Protein AF-A0A3C2AI40-F1 (afdb_monomer)

Secondary structure (DSSP, 8-state):
-EEEEE---TT-TT--EEEEEEEEEEEEETTEEEEEEEEEEEEEETTTEEEEEEEEEEEEEE--SS---TT-S----EEEEEEEEEEEEEESS-TTSEEEEEEEEE-

Solvent-accessible surface area (backbone atoms only — not comparable to full-atom values): 5958 Å² total; per-residue (Å²): 126,40,80,45,77,43,79,86,40,94,87,53,97,78,40,67,21,57,22,54,24,49,67,53,73,46,76,82,45,96,41,34,34,40,36,37,38,42,34,42,30,45,32,58,53,78,89,55,27,42,34,40,36,41,41,40,33,41,33,39,36,39,40,84,65,85,76,77,63,89,83,58,95,76,78,79,64,50,69,44,31,44,38,37,39,39,41,36,40,27,32,62,87,45,70,84,56,56,53,74,47,80,47,75,48,77,80

Radius of gyration: 17.65 Å; Cα contacts (8 Å, |Δi|>4): 242; chains: 1; bounding box: 39×23×52 Å

pLDDT: mean 74.89, std 14.06, range [39.81, 90.94]

Mean predicted aligned error: 9.94 Å

Structure (mmCIF, N/CA/C/O backbone):
data_AF-A0A3C2AI40-F1
#
_entry.id   AF-A0A3C2AI40-F1
#
loop_
_atom_site.group_PDB
_atom_site.id
_atom_site.type_symbol
_atom_site.label_atom_id
_atom_site.label_alt_id
_atom_site.label_comp_id
_atom_site.label_asym_id
_atom_site.label_entity_id
_atom_site.label_seq_id
_atom_site.pdbx_PDB_ins_code
_atom_site.Cartn_x
_atom_site.Cartn_y
_atom_site.Cartn_z
_atom_site.occupancy
_atom_site.B_iso_or_equiv
_atom_site.auth_seq_id
_atom_site.auth_comp_id
_atom_site.auth_asym_id
_atom_site.auth_atom_id
_atom_site.pdbx_PDB_model_num
ATOM 1 N N . MET A 1 1 ? 2.891 10.902 5.433 1.00 41.50 1 MET A N 1
ATOM 2 C CA . MET A 1 1 ? 3.938 10.466 4.488 1.00 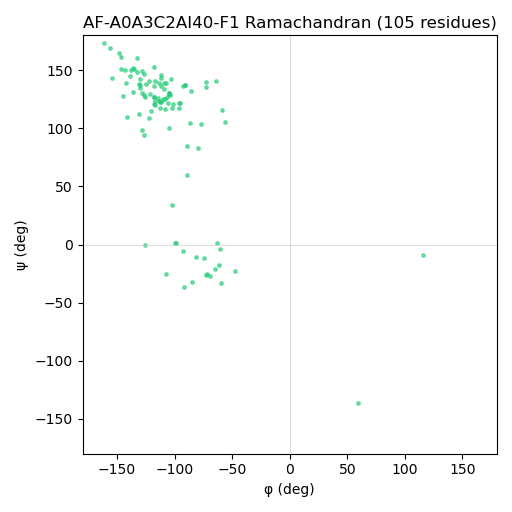41.50 1 MET A CA 1
ATOM 3 C C . MET A 1 1 ? 4.183 8.990 4.751 1.00 41.50 1 MET A C 1
ATOM 5 O O . MET A 1 1 ? 4.463 8.649 5.894 1.00 41.50 1 MET A O 1
ATOM 9 N N . ARG A 1 2 ? 3.955 8.129 3.758 1.00 55.16 2 ARG A N 1
ATOM 10 C CA . ARG A 1 2 ? 4.185 6.681 3.827 1.00 55.16 2 ARG A CA 1
ATOM 11 C C . ARG A 1 2 ? 5.454 6.373 3.032 1.00 55.16 2 ARG A C 1
ATOM 13 O O . ARG A 1 2 ? 5.596 6.848 1.908 1.00 55.16 2 ARG A O 1
ATOM 20 N N . THR A 1 3 ? 6.369 5.620 3.630 1.00 53.28 3 THR A N 1
ATOM 21 C CA . THR A 1 3 ? 7.520 5.050 2.924 1.00 53.28 3 THR A CA 1
ATOM 22 C C . THR A 1 3 ? 7.191 3.598 2.648 1.00 53.28 3 THR A C 1
ATOM 24 O O . THR A 1 3 ? 6.932 2.840 3.584 1.00 53.28 3 THR A O 1
ATOM 27 N N . THR A 1 4 ? 7.181 3.223 1.375 1.00 61.25 4 THR A N 1
ATOM 28 C CA . THR A 1 4 ? 6.795 1.877 0.954 1.00 61.25 4 THR A CA 1
ATOM 29 C C . THR A 1 4 ? 8.017 1.190 0.369 1.00 61.25 4 THR A C 1
ATOM 31 O O . THR A 1 4 ? 8.661 1.707 -0.542 1.00 61.25 4 THR A O 1
ATOM 34 N N . ILE A 1 5 ? 8.362 0.034 0.934 1.00 58.03 5 ILE A N 1
ATOM 35 C CA . ILE A 1 5 ? 9.450 -0.818 0.458 1.00 58.03 5 ILE A CA 1
ATOM 36 C C . ILE A 1 5 ? 8.800 -2.087 -0.077 1.00 58.03 5 ILE A C 1
ATOM 38 O O . ILE A 1 5 ? 8.152 -2.810 0.678 1.00 58.03 5 ILE A O 1
ATOM 42 N N . SER A 1 6 ? 8.959 -2.349 -1.372 1.00 54.06 6 SER A N 1
ATOM 43 C CA . SER A 1 6 ? 8.502 -3.592 -1.993 1.00 54.06 6 SER A CA 1
ATOM 44 C C . SER A 1 6 ? 9.694 -4.470 -2.351 1.00 54.06 6 SER A C 1
ATOM 46 O O . SER A 1 6 ? 10.603 -4.044 -3.069 1.00 54.06 6 SER A O 1
ATOM 48 N N . THR A 1 7 ? 9.672 -5.707 -1.855 1.00 59.12 7 THR A N 1
ATOM 49 C CA . THR A 1 7 ? 10.629 -6.772 -2.195 1.00 59.12 7 THR A CA 1
ATOM 50 C C . THR A 1 7 ? 10.076 -7.743 -3.243 1.00 59.12 7 THR A C 1
ATOM 52 O O . THR A 1 7 ? 10.764 -8.681 -3.639 1.00 59.12 7 THR A O 1
ATOM 55 N N . PHE A 1 8 ? 8.853 -7.521 -3.736 1.00 52.69 8 PHE A N 1
ATOM 56 C CA . PHE A 1 8 ? 8.187 -8.383 -4.715 1.00 52.69 8 PHE A CA 1
ATOM 57 C C . PHE A 1 8 ? 8.515 -7.963 -6.154 1.00 52.69 8 PHE A C 1
ATOM 59 O O . PHE A 1 8 ? 7.630 -7.625 -6.938 1.00 52.69 8 PHE A O 1
ATOM 66 N N . ASN A 1 9 ? 9.795 -7.983 -6.523 1.00 49.78 9 ASN A N 1
ATOM 67 C CA . ASN A 1 9 ? 10.196 -7.867 -7.925 1.00 49.78 9 ASN A CA 1
ATOM 68 C C . ASN A 1 9 ? 10.420 -9.281 -8.471 1.00 49.78 9 ASN A C 1
ATOM 70 O O . ASN A 1 9 ? 11.250 -10.027 -7.954 1.00 49.78 9 ASN A O 1
ATOM 74 N N . HIS A 1 10 ? 9.629 -9.685 -9.470 1.00 45.19 10 HIS A N 1
ATOM 75 C CA . HIS A 1 10 ? 9.717 -11.015 -10.075 1.00 45.19 10 HIS A CA 1
ATOM 76 C C . HIS A 1 10 ? 11.145 -11.259 -10.601 1.00 45.19 10 HIS A C 1
ATOM 78 O O . HIS A 1 10 ? 11.517 -10.725 -11.642 1.00 45.19 10 HIS A O 1
ATOM 84 N N . GLY A 1 11 ? 11.928 -12.083 -9.898 1.00 40.06 11 GLY A N 1
ATOM 85 C CA . GLY A 1 11 ? 13.082 -12.781 -10.472 1.00 40.06 11 GLY A CA 1
ATOM 86 C C . GLY A 1 11 ? 14.482 -12.443 -9.952 1.00 40.06 11 GLY A C 1
ATOM 87 O O . GLY A 1 11 ? 15.399 -13.188 -10.285 1.00 40.06 11 GLY A O 1
ATOM 88 N N . SER A 1 12 ? 14.707 -11.416 -9.123 1.00 39.81 12 SER A N 1
ATOM 89 C CA . SER A 1 12 ? 16.030 -11.244 -8.497 1.00 39.81 12 SER A CA 1
ATOM 90 C C . SER A 1 12 ? 16.005 -10.474 -7.176 1.00 39.81 12 SER A C 1
ATOM 92 O O . SER A 1 12 ? 15.278 -9.502 -6.989 1.00 39.81 12 SER A O 1
ATOM 94 N N . TRP A 1 13 ? 16.870 -10.904 -6.257 1.00 41.69 13 TRP A N 1
ATOM 95 C CA . TRP A 1 13 ? 17.118 -10.317 -4.933 1.00 41.69 13 TRP A CA 1
ATOM 96 C C . TRP A 1 13 ? 17.628 -8.856 -4.976 1.00 41.69 13 TRP A C 1
ATOM 98 O O . TRP A 1 13 ? 17.818 -8.242 -3.932 1.00 41.69 13 TRP A O 1
ATOM 108 N N . GLN A 1 14 ? 17.873 -8.294 -6.167 1.00 42.53 14 GLN A N 1
ATOM 109 C CA . GLN A 1 14 ? 18.450 -6.959 -6.373 1.00 42.53 14 GLN A CA 1
ATOM 110 C C . GLN A 1 14 ? 17.417 -5.856 -6.689 1.00 42.53 14 GLN A C 1
ATOM 112 O O . GLN A 1 14 ? 17.806 -4.713 -6.906 1.00 42.53 14 GLN A O 1
ATOM 117 N N . GLY A 1 15 ? 16.116 -6.165 -6.719 1.00 50.91 15 GLY A N 1
ATOM 118 C CA . GLY A 1 15 ? 15.060 -5.246 -7.170 1.00 50.91 15 GLY A CA 1
ATOM 119 C C . GLY A 1 15 ? 14.237 -4.568 -6.069 1.00 50.91 15 GLY A C 1
ATOM 120 O O . GLY A 1 15 ? 13.034 -4.383 -6.268 1.00 50.91 15 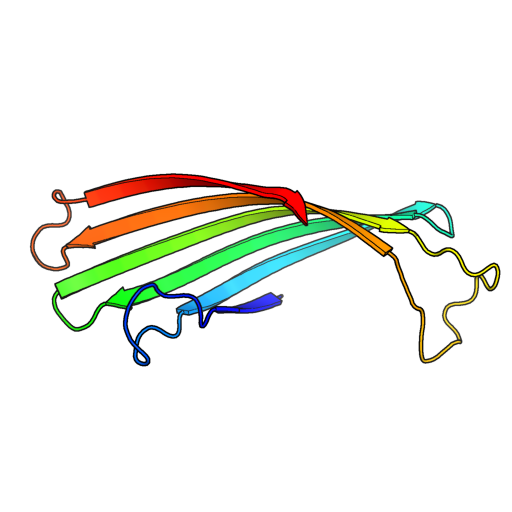GLY A O 1
ATOM 121 N N . THR A 1 16 ? 14.822 -4.238 -4.910 1.00 55.44 16 THR A N 1
ATOM 122 C CA . THR A 1 16 ? 14.107 -3.519 -3.838 1.00 55.44 16 THR A CA 1
ATOM 123 C C . THR A 1 16 ? 13.607 -2.178 -4.366 1.00 55.44 16 THR A C 1
ATOM 125 O O . THR A 1 16 ? 14.393 -1.312 -4.747 1.00 55.44 16 THR A O 1
ATOM 128 N N . SER A 1 17 ? 12.289 -2.014 -4.410 1.00 58.47 17 SER A N 1
ATOM 129 C CA . SER A 1 17 ? 11.652 -0.789 -4.893 1.00 58.47 17 SER A CA 1
ATOM 130 C C . SER A 1 17 ? 11.327 0.077 -3.689 1.00 58.47 17 SER A C 1
ATOM 132 O O . SER A 1 17 ? 10.620 -0.369 -2.783 1.00 58.47 17 SER A O 1
ATOM 134 N N . VAL A 1 18 ? 11.867 1.292 -3.663 1.00 65.88 18 VAL A N 1
ATOM 135 C CA . VAL A 1 18 ? 11.565 2.273 -2.619 1.00 65.88 18 VAL A CA 1
ATOM 136 C C 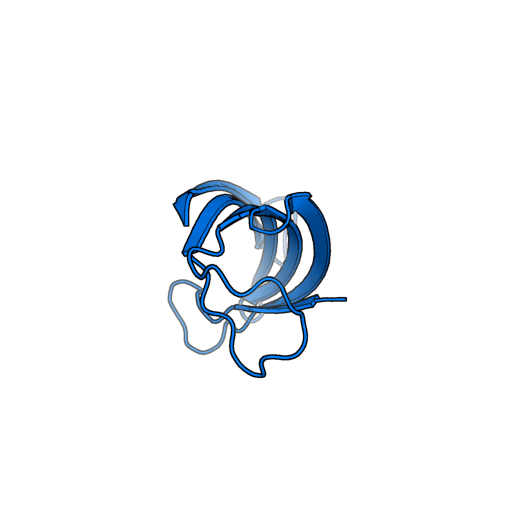. VAL A 1 18 ? 10.639 3.311 -3.223 1.00 65.88 18 VAL A C 1
ATOM 138 O O . VAL A 1 18 ? 10.882 3.830 -4.314 1.00 65.88 18 VAL A O 1
ATOM 141 N N . GLY A 1 19 ? 9.549 3.576 -2.521 1.00 70.81 19 GLY A N 1
ATOM 142 C CA . GLY A 1 19 ? 8.526 4.505 -2.948 1.00 70.81 19 GLY A CA 1
ATOM 143 C C . GLY A 1 19 ? 8.111 5.458 -1.848 1.00 70.81 19 GLY A C 1
ATOM 144 O O . GLY A 1 19 ? 8.301 5.207 -0.653 1.00 70.81 19 GLY A O 1
ATOM 145 N N . ALA A 1 20 ? 7.511 6.552 -2.287 1.00 79.88 20 ALA A N 1
ATOM 146 C CA . ALA A 1 20 ? 6.831 7.494 -1.424 1.00 79.88 20 ALA A CA 1
ATOM 147 C C . ALA A 1 20 ? 5.336 7.427 -1.719 1.00 79.88 20 ALA A C 1
ATOM 149 O O . ALA A 1 20 ? 4.916 7.276 -2.867 1.00 79.88 20 ALA A O 1
ATOM 150 N N . GLY A 1 21 ? 4.536 7.556 -0.670 1.00 81.75 21 GLY A N 1
ATOM 151 C CA . GLY A 1 21 ? 3.094 7.507 -0.786 1.00 81.75 21 GLY A CA 1
ATOM 152 C C . GLY A 1 21 ? 2.368 8.366 0.230 1.00 81.75 21 GLY A C 1
ATOM 153 O O . GLY A 1 21 ? 2.909 8.838 1.241 1.00 81.75 21 GLY A O 1
ATOM 154 N N . GLY A 1 22 ? 1.098 8.577 -0.070 1.00 83.88 22 GLY A N 1
ATOM 155 C CA . GLY A 1 22 ? 0.116 9.146 0.828 1.00 83.88 22 GLY A CA 1
ATOM 156 C C . GLY A 1 22 ? -0.784 8.045 1.364 1.00 83.88 22 GLY A C 1
ATOM 157 O O . GLY A 1 22 ? -1.170 7.134 0.640 1.00 83.88 22 GLY A O 1
ATOM 158 N N . GLN A 1 23 ? -1.157 8.163 2.632 1.00 87.94 23 GLN A N 1
ATOM 159 C CA . GLN A 1 23 ? -2.295 7.436 3.173 1.00 87.94 23 GLN A C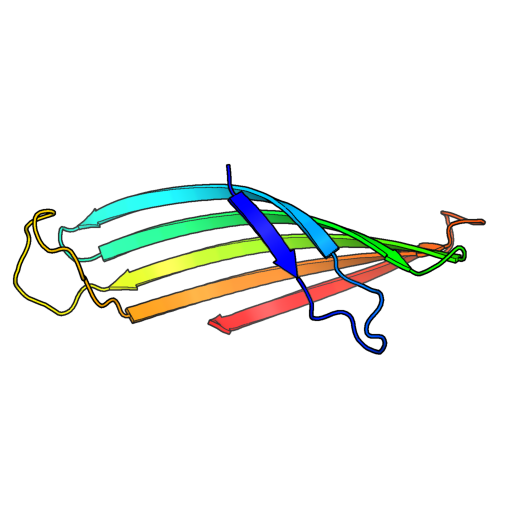A 1
ATOM 160 C C . GLN A 1 23 ? -3.168 8.428 3.926 1.00 87.94 23 GLN A C 1
ATOM 162 O O . GLN A 1 23 ? -2.650 9.292 4.644 1.00 87.94 23 GLN A O 1
ATOM 167 N N . PHE A 1 24 ? -4.476 8.307 3.761 1.00 89.06 24 PHE A N 1
ATOM 168 C CA . PHE A 1 24 ? -5.446 9.041 4.549 1.00 89.06 24 PHE A CA 1
ATOM 169 C C . PHE A 1 24 ? -6.482 8.074 5.098 1.00 89.06 24 PHE A C 1
ATOM 171 O O . PHE A 1 24 ? -6.877 7.109 4.446 1.00 89.06 24 PHE A O 1
ATOM 178 N N . ARG A 1 25 ? -6.902 8.329 6.334 1.00 89.56 25 ARG A N 1
ATOM 179 C CA . ARG A 1 25 ? -7.857 7.487 7.040 1.00 89.56 25 ARG A CA 1
ATOM 180 C C . ARG A 1 25 ? -9.004 8.346 7.535 1.00 89.56 25 ARG A C 1
ATOM 182 O O . ARG A 1 25 ? -8.784 9.367 8.181 1.00 89.56 25 ARG A O 1
ATOM 189 N N . LEU A 1 26 ? -10.215 7.913 7.226 1.00 87.50 26 LEU A N 1
ATOM 190 C CA . LEU A 1 26 ? -11.463 8.543 7.617 1.00 87.50 26 LEU A CA 1
ATOM 191 C C . LEU A 1 26 ? -12.192 7.622 8.587 1.00 87.50 26 LEU A C 1
ATOM 193 O O . LEU A 1 26 ? -12.481 6.469 8.271 1.00 87.50 26 LEU A O 1
ATOM 197 N N . GLN A 1 27 ? -12.496 8.136 9.773 1.00 88.06 27 GLN A N 1
ATOM 198 C CA . GLN A 1 27 ? -13.328 7.428 10.733 1.00 88.06 27 GLN A CA 1
ATOM 199 C C . GLN A 1 27 ? -14.795 7.736 10.449 1.00 88.06 27 GLN A C 1
ATOM 201 O O . GLN A 1 27 ? -15.275 8.821 10.758 1.00 88.06 27 GLN A O 1
ATOM 206 N N . VAL A 1 28 ? -15.499 6.778 9.846 1.00 86.38 28 VAL A N 1
ATOM 207 C CA . VAL A 1 28 ? -16.936 6.909 9.549 1.00 86.38 28 VAL A CA 1
ATOM 208 C C . VAL A 1 28 ? -17.772 6.509 10.766 1.00 86.38 28 VAL A C 1
ATOM 210 O O . VAL A 1 28 ? -18.844 7.058 11.001 1.00 86.38 28 VAL A O 1
ATOM 213 N N . HIS A 1 29 ? -17.279 5.562 11.568 1.00 84.75 29 HIS A N 1
ATOM 214 C CA . HIS A 1 29 ? -17.941 5.088 12.781 1.00 84.75 29 HIS A CA 1
ATOM 215 C C . HIS A 1 29 ? -16.901 4.708 13.845 1.00 84.75 29 HIS A C 1
ATOM 217 O O . HIS A 1 29 ? -15.771 4.353 13.516 1.00 84.75 29 HIS A O 1
ATOM 223 N N . ASP A 1 30 ? -17.302 4.622 15.119 1.00 81.88 30 ASP A N 1
ATOM 224 C CA . ASP A 1 30 ? -16.477 4.123 16.241 1.00 81.88 30 ASP A CA 1
ATOM 225 C C . ASP A 1 30 ? -15.747 2.791 15.958 1.00 81.88 30 ASP A C 1
ATOM 227 O O . ASP A 1 30 ? -14.765 2.463 16.619 1.00 81.88 30 ASP A O 1
ATOM 231 N N . ARG A 1 31 ? -16.255 1.994 15.008 1.00 83.19 31 ARG A N 1
ATOM 232 C CA . ARG A 1 31 ? -15.765 0.650 14.666 1.00 83.19 31 ARG A CA 1
ATOM 233 C C . ARG A 1 31 ? -15.417 0.475 13.195 1.00 83.19 31 ARG A C 1
ATOM 235 O O . ARG A 1 31 ? -15.038 -0.626 12.812 1.00 83.19 31 ARG A O 1
ATOM 242 N N . ILE A 1 32 ? -15.591 1.513 12.383 1.00 86.50 32 ILE A N 1
ATOM 243 C CA . ILE A 1 32 ? -15.367 1.448 10.941 1.00 86.50 32 ILE A CA 1
ATOM 244 C C . ILE A 1 32 ? -14.499 2.636 10.565 1.00 86.50 32 ILE A C 1
ATOM 246 O O . ILE A 1 32 ? -14.938 3.787 10.623 1.00 86.50 32 ILE A O 1
ATOM 250 N N . ASN A 1 33 ? -13.273 2.329 10.167 1.00 89.12 33 ASN A N 1
ATOM 251 C CA . ASN A 1 33 ? -12.396 3.282 9.511 1.00 89.12 33 ASN A CA 1
ATOM 252 C C . ASN A 1 33 ? -12.295 2.904 8.039 1.00 89.12 33 ASN A C 1
ATOM 254 O O . ASN A 1 33 ? -12.184 1.729 7.704 1.00 89.12 33 ASN A O 1
ATOM 258 N N . MET A 1 34 ? -12.311 3.901 7.172 1.00 89.81 34 MET A N 1
ATOM 259 C CA . MET A 1 34 ? -11.981 3.745 5.768 1.00 89.81 34 MET A CA 1
ATOM 260 C C . MET A 1 34 ? -10.593 4.326 5.550 1.00 89.81 34 MET A C 1
ATOM 262 O O . MET A 1 34 ? -10.302 5.439 5.984 1.00 89.81 34 MET A O 1
ATOM 266 N N . GLU A 1 35 ? -9.721 3.567 4.919 1.00 90.12 35 GLU A N 1
ATOM 267 C CA . GLU A 1 35 ? -8.373 3.978 4.583 1.00 90.12 35 GLU A CA 1
ATOM 268 C C . GLU A 1 35 ? -8.212 3.992 3.074 1.00 90.12 35 GLU A C 1
ATOM 270 O O . GLU A 1 35 ? -8.710 3.133 2.354 1.00 90.12 35 GLU A O 1
ATOM 275 N N . PHE A 1 36 ? -7.502 4.999 2.606 1.00 89.75 36 PHE A N 1
ATOM 276 C CA . PHE A 1 36 ? -7.152 5.168 1.217 1.00 89.75 36 PHE A CA 1
ATOM 277 C C . PHE A 1 36 ? -5.662 5.419 1.156 1.00 89.75 36 PHE A C 1
ATOM 279 O O . PHE A 1 36 ? -5.107 6.181 1.954 1.00 89.75 36 PHE A O 1
ATOM 286 N N . PHE A 1 37 ? -5.016 4.776 0.203 1.00 88.88 37 PHE A N 1
ATOM 287 C CA . PHE A 1 37 ? -3.582 4.861 0.043 1.00 88.88 37 PHE A CA 1
ATOM 288 C C . PHE A 1 37 ? -3.231 4.965 -1.432 1.00 88.88 37 PHE A C 1
ATOM 290 O O . PHE A 1 37 ? -3.906 4.417 -2.304 1.00 88.88 37 PHE A O 1
ATOM 297 N N . ALA A 1 38 ? -2.183 5.729 -1.689 1.00 88.06 38 ALA A N 1
ATOM 298 C CA . ALA A 1 38 ? -1.612 5.925 -3.002 1.00 88.06 38 ALA A CA 1
ATOM 299 C C . ALA A 1 38 ? -0.098 5.959 -2.832 1.00 88.06 38 ALA A C 1
ATOM 301 O O . ALA A 1 38 ? 0.452 6.903 -2.261 1.00 88.06 38 ALA A O 1
ATOM 302 N N . ASP A 1 39 ? 0.561 4.915 -3.305 1.00 84.75 39 ASP A N 1
ATOM 303 C CA . ASP A 1 39 ? 2.001 4.751 -3.265 1.00 84.75 39 ASP A CA 1
ATOM 304 C C . ASP A 1 39 ? 2.561 4.784 -4.676 1.00 84.75 39 ASP A C 1
ATOM 306 O O . ASP A 1 39 ? 2.002 4.202 -5.604 1.00 84.75 39 ASP A O 1
ATOM 310 N N . TYR A 1 40 ? 3.692 5.456 -4.829 1.00 80.81 40 TYR A N 1
ATOM 311 C CA . TYR A 1 40 ? 4.446 5.466 -6.066 1.00 80.81 40 TYR A CA 1
ATOM 312 C C . TYR A 1 40 ? 5.835 4.912 -5.790 1.00 80.81 40 TYR A C 1
ATOM 314 O O . TYR A 1 40 ? 6.609 5.486 -5.018 1.00 80.81 40 TYR A O 1
ATOM 322 N N . LEU A 1 41 ? 6.137 3.772 -6.397 1.00 79.94 41 LEU A N 1
ATOM 323 C CA . LEU A 1 41 ? 7.404 3.078 -6.275 1.00 79.94 41 LEU A CA 1
ATOM 324 C C . LEU A 1 41 ? 8.174 3.193 -7.583 1.00 79.94 41 LEU A C 1
ATOM 326 O O . LEU A 1 41 ? 7.629 3.060 -8.678 1.00 79.94 41 LEU A O 1
ATOM 330 N N . THR A 1 42 ? 9.476 3.413 -7.458 1.00 74.88 42 THR A N 1
ATOM 331 C CA . THR A 1 42 ? 10.388 3.421 -8.599 1.00 74.88 42 THR A CA 1
ATOM 332 C C . THR A 1 42 ? 11.490 2.418 -8.321 1.00 74.88 42 THR A C 1
ATOM 334 O O . THR A 1 42 ? 11.989 2.329 -7.195 1.00 74.88 42 THR A O 1
ATOM 337 N N . SER A 1 43 ? 11.869 1.658 -9.336 1.00 70.69 43 SER A N 1
ATOM 338 C CA . SER A 1 43 ? 12.925 0.666 -9.235 1.00 70.69 43 SER A CA 1
ATOM 339 C C . SER A 1 43 ? 13.749 0.643 -10.506 1.00 70.69 43 SER A C 1
ATOM 341 O O . SER A 1 43 ? 13.215 0.702 -11.613 1.00 70.69 43 SER A O 1
ATOM 343 N N . GLN A 1 44 ? 15.063 0.530 -10.350 1.00 66.81 44 GLN A N 1
ATOM 344 C CA . GLN A 1 44 ? 15.973 0.346 -11.472 1.00 66.81 44 GLN A CA 1
ATOM 345 C C . GLN A 1 44 ? 16.254 -1.147 -11.640 1.00 66.81 44 GLN A C 1
ATOM 347 O O . GLN A 1 44 ? 16.749 -1.808 -10.727 1.00 66.81 44 GLN A O 1
ATOM 352 N N . ILE A 1 45 ? 15.949 -1.684 -12.821 1.00 66.06 45 ILE A N 1
ATOM 353 C CA . ILE A 1 45 ? 16.269 -3.059 -13.203 1.00 66.06 45 ILE A CA 1
ATOM 354 C C . ILE A 1 45 ? 17.665 -3.042 -13.842 1.00 66.06 45 ILE A C 1
ATOM 356 O O . ILE A 1 45 ? 17.828 -2.932 -15.062 1.00 66.06 45 ILE A O 1
ATOM 360 N N . GLY A 1 46 ? 18.699 -3.105 -12.997 1.00 65.38 46 GLY A N 1
ATOM 361 C CA . GLY A 1 46 ? 20.098 -3.065 -13.434 1.00 65.38 46 GLY A CA 1
ATOM 362 C C . GLY A 1 46 ? 20.443 -1.777 -14.197 1.00 65.38 46 GLY A C 1
ATOM 363 O O . GLY A 1 46 ? 20.050 -0.690 -13.790 1.00 65.38 46 GLY A O 1
ATOM 364 N N . LYS A 1 47 ? 21.184 -1.892 -15.311 1.00 60.97 47 LYS A N 1
ATOM 365 C CA . LYS A 1 47 ? 21.495 -0.764 -16.219 1.00 60.97 47 LYS A CA 1
ATOM 366 C C . LYS A 1 47 ? 20.500 -0.614 -17.382 1.00 60.97 47 LYS A C 1
ATOM 368 O O . LYS A 1 47 ? 20.617 0.333 -18.154 1.00 60.97 47 LYS A O 1
ATOM 373 N N . THR A 1 48 ? 19.557 -1.544 -17.529 1.00 61.09 48 THR A N 1
ATOM 374 C CA . THR A 1 48 ? 18.835 -1.756 -18.796 1.00 61.09 48 THR A CA 1
ATOM 375 C C . THR A 1 48 ? 17.391 -1.270 -18.763 1.00 61.09 48 THR A C 1
ATOM 377 O O . THR A 1 48 ? 16.867 -0.917 -19.812 1.00 61.09 48 THR A O 1
ATOM 380 N N . GLY A 1 49 ? 16.742 -1.201 -17.599 1.00 67.06 49 GLY A N 1
ATOM 381 C CA . GLY A 1 49 ? 15.340 -0.789 -17.536 1.00 67.06 49 GLY A CA 1
ATOM 382 C C . GLY A 1 49 ? 14.969 -0.017 -16.281 1.00 67.06 49 GLY A C 1
ATOM 383 O O . GLY A 1 49 ? 15.538 -0.220 -15.208 1.00 67.06 49 GLY A O 1
ATOM 384 N N . ASN A 1 50 ? 13.970 0.846 -16.423 1.00 75.50 50 ASN A N 1
ATOM 385 C CA . ASN A 1 50 ? 13.315 1.546 -15.331 1.00 75.50 50 ASN A CA 1
ATOM 386 C C . ASN A 1 50 ? 11.906 0.978 -15.143 1.00 75.50 50 ASN A C 1
ATOM 388 O O . ASN A 1 50 ? 11.161 0.794 -16.109 1.00 75.50 50 ASN A O 1
ATOM 392 N N . ARG A 1 51 ? 11.540 0.706 -13.893 1.00 76.94 51 ARG A N 1
ATOM 393 C CA . ARG A 1 51 ? 10.225 0.218 -13.503 1.00 76.94 51 ARG A CA 1
ATOM 394 C C . ARG A 1 51 ? 9.559 1.233 -12.587 1.00 76.94 51 ARG A C 1
ATOM 396 O O . ARG A 1 51 ? 10.121 1.649 -11.577 1.00 76.94 51 ARG A O 1
ATOM 403 N N . GLN A 1 52 ? 8.347 1.610 -12.956 1.00 81.56 52 GLN A N 1
ATOM 404 C CA . GLN A 1 52 ? 7.486 2.506 -12.203 1.00 81.56 52 GLN A CA 1
ATOM 405 C C . GLN A 1 52 ? 6.241 1.723 -11.817 1.00 81.56 52 GLN A C 1
ATOM 407 O O . GLN A 1 52 ? 5.541 1.210 -12.688 1.00 81.56 52 GLN A O 1
ATOM 412 N N . ASP A 1 53 ? 5.982 1.616 -10.522 1.00 81.62 53 ASP A N 1
ATOM 413 C CA . ASP A 1 53 ? 4.783 0.983 -9.996 1.00 81.62 53 ASP A CA 1
ATOM 414 C C . ASP A 1 53 ? 3.970 2.033 -9.237 1.00 81.62 53 ASP A C 1
ATOM 416 O O . ASP A 1 53 ? 4.466 2.667 -8.307 1.00 81.62 53 ASP A O 1
ATOM 420 N N . ALA A 1 54 ? 2.716 2.227 -9.624 1.00 84.00 54 ALA A N 1
ATOM 421 C CA . ALA A 1 54 ? 1.754 3.009 -8.867 1.00 84.00 54 ALA A CA 1
ATOM 422 C C . ALA A 1 54 ? 0.752 2.053 -8.224 1.00 84.00 54 ALA A C 1
ATOM 424 O O . ALA A 1 54 ? 0.153 1.223 -8.902 1.00 84.00 54 ALA A O 1
ATOM 425 N N . HIS A 1 55 ? 0.574 2.178 -6.919 1.00 86.75 55 HIS A N 1
ATOM 426 C CA . HIS A 1 55 ? -0.284 1.317 -6.128 1.00 86.75 55 HIS A CA 1
ATOM 427 C C . HIS A 1 55 ? -1.325 2.194 -5.445 1.00 86.75 55 HIS A C 1
ATOM 429 O O . HIS A 1 55 ? -1.013 2.963 -4.538 1.00 86.75 55 HIS A O 1
ATOM 435 N N . ILE A 1 56 ? -2.568 2.106 -5.899 1.00 87.75 56 ILE A N 1
ATOM 436 C CA . ILE A 1 56 ? -3.672 2.915 -5.386 1.00 87.75 56 ILE A CA 1
ATOM 437 C C . ILE A 1 56 ? -4.735 1.967 -4.872 1.00 87.75 56 ILE A C 1
ATOM 439 O O . ILE A 1 56 ? -5.160 1.055 -5.574 1.00 87.75 56 ILE A O 1
ATOM 443 N N . GLY A 1 57 ? -5.199 2.179 -3.652 1.00 89.31 57 GLY A N 1
ATOM 444 C CA . GLY A 1 57 ? -6.196 1.301 -3.078 1.00 89.31 57 GLY A CA 1
ATOM 445 C C . GLY A 1 57 ? -7.005 1.953 -1.986 1.00 89.31 57 GLY A C 1
ATOM 446 O O . GLY A 1 57 ? -6.717 3.046 -1.493 1.00 89.31 57 GLY A O 1
ATOM 447 N N . TRP A 1 58 ? -8.050 1.233 -1.621 1.00 90.62 58 TRP A N 1
ATOM 448 C CA . TRP A 1 58 ? -8.896 1.566 -0.498 1.00 90.62 58 TRP A CA 1
ATOM 449 C C . TRP A 1 58 ? -9.121 0.315 0.336 1.00 90.62 58 TRP A C 1
ATOM 451 O O . TRP A 1 58 ? -9.129 -0.809 -0.172 1.00 90.62 58 TRP A O 1
ATOM 461 N N . SER A 1 59 ? -9.275 0.506 1.634 1.00 90.94 59 SER A N 1
ATOM 462 C CA . SER A 1 59 ? -9.549 -0.559 2.577 1.00 90.94 59 SER A CA 1
ATOM 463 C C . SER A 1 59 ? -10.511 -0.084 3.655 1.00 90.94 59 SER A C 1
ATOM 465 O O . SER A 1 59 ? -10.601 1.094 4.000 1.00 90.94 59 SER A O 1
ATOM 467 N N . VAL A 1 60 ? -11.285 -1.022 4.169 1.00 90.19 60 VAL A N 1
ATOM 468 C CA . VAL A 1 60 ? -12.211 -0.839 5.273 1.00 90.19 60 VAL A CA 1
ATOM 469 C C . VAL A 1 60 ? -11.669 -1.633 6.441 1.00 90.19 60 VAL A C 1
ATOM 471 O O . VAL A 1 60 ? -11.454 -2.840 6.355 1.00 90.19 60 VAL A O 1
ATOM 474 N N . MET A 1 61 ? -11.448 -0.934 7.543 1.00 90.06 61 MET A N 1
ATOM 475 C CA . MET A 1 61 ? -10.983 -1.485 8.802 1.00 90.06 61 MET A CA 1
ATOM 476 C C . MET A 1 61 ? -12.161 -1.611 9.760 1.00 90.06 61 MET A C 1
ATOM 478 O O . MET A 1 61 ? -12.756 -0.607 10.164 1.00 90.06 61 MET A O 1
ATOM 482 N N . TYR A 1 62 ? -12.470 -2.842 10.154 1.00 88.94 62 TYR A N 1
ATOM 483 C CA . TYR A 1 62 ? -13.494 -3.158 11.138 1.00 88.94 62 TYR A CA 1
ATOM 484 C C . TYR A 1 62 ? -12.872 -3.525 12.486 1.00 88.94 62 TYR A C 1
ATOM 486 O O . TYR A 1 62 ? -12.017 -4.408 12.575 1.00 88.94 62 TYR A O 1
ATOM 494 N N . TYR A 1 63 ? -13.344 -2.880 13.552 1.00 87.44 63 TYR A N 1
ATOM 495 C CA . TYR A 1 63 ? -12.909 -3.134 14.925 1.00 87.44 63 TYR A CA 1
ATOM 496 C C . TYR A 1 63 ? -13.993 -3.933 15.667 1.00 87.44 63 TYR A C 1
ATOM 498 O O . TYR A 1 63 ? -14.986 -3.349 16.112 1.00 87.44 63 TYR A O 1
ATOM 506 N N . PRO A 1 64 ? -13.834 -5.264 15.817 1.00 80.88 64 PRO A N 1
ATOM 507 C CA . PRO A 1 64 ? -14.859 -6.120 16.421 1.00 80.88 64 PRO A CA 1
ATOM 508 C C . PRO A 1 64 ? -14.990 -5.931 17.938 1.00 80.88 64 PRO A C 1
ATOM 510 O O . PRO A 1 64 ? -16.044 -6.199 18.517 1.00 80.88 64 PRO A O 1
ATOM 513 N N . LEU A 1 65 ? -13.927 -5.474 18.606 1.00 81.25 65 LEU A N 1
ATOM 514 C CA . LEU A 1 65 ? -13.911 -5.316 20.056 1.00 81.25 65 LEU A CA 1
ATOM 515 C C . LEU A 1 65 ? -14.770 -4.121 20.492 1.00 81.25 65 LEU A C 1
ATOM 517 O O . LEU A 1 65 ? -14.714 -3.035 19.919 1.00 81.25 65 LEU A O 1
ATOM 521 N N . LYS A 1 66 ? -15.566 -4.330 21.548 1.00 64.75 66 LYS A N 1
ATOM 522 C CA . LYS A 1 66 ? -16.503 -3.336 22.099 1.00 64.75 66 LYS A CA 1
ATOM 523 C C . LYS A 1 66 ? -15.813 -2.100 22.689 1.00 64.75 66 LYS A C 1
ATOM 525 O O . LYS A 1 66 ? -16.469 -1.066 22.799 1.00 64.75 66 LYS A O 1
ATOM 530 N N . ASP A 1 67 ? -14.535 -2.203 23.049 1.00 63.09 67 ASP A N 1
ATOM 531 C CA . ASP A 1 67 ? -13.806 -1.153 23.758 1.00 63.09 67 ASP A CA 1
ATOM 532 C C . ASP A 1 67 ? -13.406 -0.012 22.819 1.00 63.09 67 ASP A C 1
ATOM 534 O O . ASP A 1 67 ? -12.470 -0.102 22.023 1.00 63.09 67 ASP A O 1
ATOM 538 N N . LYS A 1 68 ? -14.160 1.082 22.940 1.00 55.66 68 LYS A N 1
ATOM 539 C CA . LYS A 1 68 ? -14.165 2.244 22.043 1.00 55.66 68 LYS A CA 1
ATOM 540 C C . LYS A 1 68 ? -12.950 3.167 22.178 1.00 55.66 68 LYS A C 1
ATOM 542 O O . LYS A 1 68 ? -12.747 4.055 21.357 1.00 55.66 68 LYS A O 1
ATOM 547 N N . THR A 1 69 ? -12.135 3.001 23.211 1.00 53.69 69 THR A N 1
ATOM 548 C CA . THR A 1 69 ? -11.206 4.052 23.639 1.00 53.69 69 THR A CA 1
ATOM 549 C C . THR A 1 69 ? -9.840 3.920 22.965 1.00 53.69 69 THR A C 1
ATOM 551 O O . THR A 1 69 ? -9.296 2.825 22.841 1.00 53.69 69 THR A O 1
ATOM 554 N N . PHE A 1 70 ? -9.247 5.031 22.514 1.00 55.53 70 PHE A N 1
ATOM 555 C CA . PHE A 1 70 ? -7.865 5.112 21.993 1.00 55.53 70 PHE A CA 1
ATOM 556 C C . PHE A 1 70 ? -6.773 4.772 23.029 1.00 55.53 70 PHE A C 1
ATOM 558 O O . PHE A 1 70 ? -5.595 4.795 22.704 1.00 55.53 70 PHE A O 1
ATOM 565 N N . THR A 1 71 ? -7.147 4.415 24.258 1.00 59.44 71 THR A N 1
ATOM 566 C CA . THR A 1 71 ? -6.237 4.161 25.382 1.00 59.44 71 THR A CA 1
ATOM 567 C C . THR A 1 71 ? -5.600 2.774 25.401 1.00 59.44 71 THR A C 1
ATOM 569 O O . THR A 1 71 ? -4.691 2.548 26.195 1.00 59.44 71 THR A O 1
ATOM 572 N N . LYS A 1 72 ? -6.040 1.827 24.562 1.00 66.69 72 LYS A N 1
ATOM 573 C CA . LYS A 1 72 ? -5.387 0.512 24.483 1.00 66.69 72 LYS A CA 1
ATOM 574 C C . LYS A 1 72 ? -4.206 0.539 23.521 1.00 66.69 72 LYS A C 1
ATOM 576 O O . LYS A 1 72 ? -4.348 0.949 22.374 1.00 66.69 72 LYS A O 1
ATOM 581 N N . PHE A 1 73 ? -3.082 0.005 23.993 1.00 72.12 73 PHE A N 1
ATOM 582 C CA . PHE A 1 73 ? -1.844 -0.165 23.232 1.00 72.12 73 PHE A CA 1
ATOM 583 C C . PHE A 1 73 ? -2.017 -1.047 21.984 1.00 72.12 73 PHE A C 1
ATOM 585 O O . PHE A 1 73 ? -1.381 -0.804 20.964 1.00 72.12 73 PHE A O 1
ATOM 592 N N . LEU A 1 74 ? -2.911 -2.043 22.040 1.00 75.69 74 LEU A N 1
ATOM 593 C CA . LEU A 1 74 ? -3.183 -2.961 20.934 1.00 75.69 74 LEU A CA 1
ATOM 594 C C . LEU A 1 74 ? -4.676 -2.978 20.591 1.00 75.69 74 LEU A C 1
ATOM 596 O O . LEU A 1 74 ? -5.521 -3.223 21.456 1.00 75.69 74 LEU A O 1
ATOM 600 N N . LYS A 1 75 ? -4.990 -2.757 19.311 1.00 78.50 75 LYS A N 1
ATOM 601 C CA . LYS A 1 75 ? -6.343 -2.858 18.753 1.00 78.50 75 LYS A CA 1
ATOM 602 C C . LYS A 1 75 ? -6.325 -3.762 17.522 1.00 78.50 75 LYS A C 1
ATOM 604 O O . LYS A 1 75 ? -5.960 -3.281 16.449 1.00 78.50 75 LYS A O 1
ATOM 609 N N . PRO A 1 76 ? -6.697 -5.047 17.648 1.00 83.88 76 PRO A N 1
ATOM 610 C CA . PRO A 1 76 ? -6.874 -5.886 16.475 1.00 83.88 76 PRO A CA 1
ATOM 611 C C . PRO A 1 76 ? -8.020 -5.338 15.620 1.00 83.88 76 PRO A C 1
ATOM 613 O O . PRO A 1 76 ? -9.044 -4.883 16.140 1.00 83.88 76 PRO A O 1
ATOM 616 N N . TYR A 1 77 ? -7.833 -5.389 14.309 1.00 85.75 77 TYR A N 1
ATOM 617 C CA . TYR A 1 77 ? -8.824 -5.001 13.319 1.00 85.75 77 TYR A CA 1
ATOM 618 C C . TYR A 1 77 ? -8.816 -6.014 12.181 1.00 85.75 77 TYR A C 1
ATOM 620 O O . TYR A 1 77 ? -7.792 -6.630 11.891 1.00 85.75 77 TYR A O 1
ATOM 628 N N . LEU A 1 78 ? -9.974 -6.183 11.558 1.00 88.56 78 LEU A N 1
ATOM 629 C CA . LEU A 1 78 ? -10.087 -6.853 10.273 1.00 88.56 78 LEU A CA 1
ATOM 630 C C . LEU A 1 78 ? -9.972 -5.788 9.196 1.00 88.56 78 LEU A C 1
ATOM 632 O O . LEU A 1 78 ? -10.549 -4.711 9.344 1.00 88.56 78 LEU A O 1
ATOM 636 N N . VAL A 1 79 ? -9.229 -6.075 8.138 1.00 89.81 79 VAL A N 1
ATOM 637 C CA . VAL A 1 79 ? -9.130 -5.202 6.974 1.00 89.81 79 VAL A CA 1
ATOM 638 C C . VAL A 1 79 ? -9.657 -5.956 5.769 1.00 89.81 79 VAL A C 1
ATOM 640 O O . VAL A 1 79 ? -9.397 -7.146 5.631 1.00 89.81 79 VAL A O 1
ATOM 643 N N . MET A 1 80 ? -10.456 -5.271 4.963 1.00 90.19 80 MET A N 1
ATOM 644 C CA . MET A 1 80 ? -10.882 -5.742 3.653 1.00 90.19 80 MET A CA 1
ATOM 645 C C . MET A 1 80 ? -10.779 -4.578 2.690 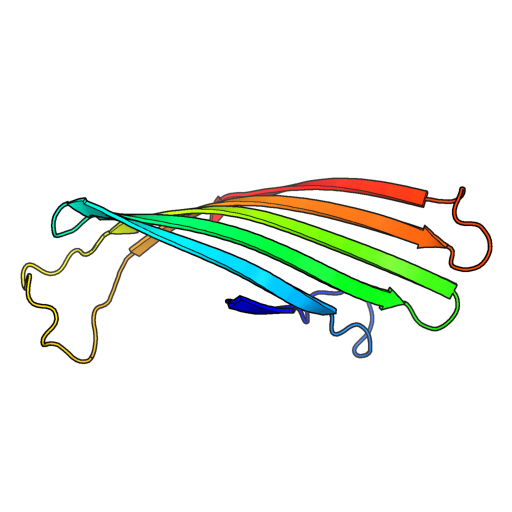1.00 90.19 80 MET A C 1
ATOM 647 O O . MET A 1 80 ? -11.250 -3.484 2.992 1.00 90.19 80 MET A O 1
ATOM 651 N N . GLY A 1 81 ? -10.166 -4.775 1.542 1.00 88.19 81 GLY A N 1
ATOM 652 C CA . GLY A 1 81 ? -9.912 -3.703 0.610 1.00 88.19 81 GLY A CA 1
ATOM 653 C C . GLY A 1 81 ? -9.623 -4.199 -0.783 1.00 88.19 81 GLY A C 1
ATOM 654 O O . GLY A 1 81 ? -9.489 -5.390 -1.052 1.00 88.19 81 GLY A O 1
ATOM 655 N N . HIS A 1 82 ? -9.522 -3.234 -1.676 1.00 89.25 82 HIS A N 1
ATOM 656 C CA . HIS A 1 82 ? -9.165 -3.471 -3.052 1.00 89.25 82 HIS A CA 1
ATOM 657 C C . HIS A 1 82 ? -8.016 -2.542 -3.419 1.00 89.25 82 HIS A C 1
ATOM 659 O O . HIS A 1 82 ? -8.076 -1.330 -3.187 1.00 89.25 82 HIS A O 1
ATOM 665 N N . CYS A 1 83 ? -6.981 -3.113 -4.014 1.00 87.56 83 CYS A N 1
ATOM 666 C CA . CYS A 1 83 ? -5.867 -2.385 -4.583 1.00 87.56 83 CYS A CA 1
ATOM 667 C C . CYS A 1 83 ? -5.850 -2.506 -6.105 1.00 87.56 83 CYS A C 1
ATOM 669 O O . CYS A 1 83 ? -6.250 -3.509 -6.698 1.00 87.56 83 CYS A O 1
ATOM 671 N N . PHE A 1 84 ? -5.404 -1.427 -6.727 1.00 85.88 84 PHE A N 1
ATOM 672 C CA . PHE A 1 84 ? -5.123 -1.314 -8.140 1.00 85.88 84 PHE A CA 1
ATOM 673 C C . PHE A 1 84 ? -3.635 -1.024 -8.290 1.00 85.88 84 PHE A C 1
ATOM 675 O O . PHE A 1 84 ? -3.126 -0.016 -7.795 1.00 85.88 84 PHE A O 1
ATOM 682 N N . ASP A 1 85 ? -2.960 -1.926 -8.982 1.00 84.44 85 ASP A N 1
ATOM 683 C CA . ASP A 1 85 ? -1.546 -1.860 -9.292 1.00 84.44 85 ASP A CA 1
ATOM 684 C C . ASP A 1 85 ? -1.381 -1.489 -10.762 1.00 84.44 85 ASP A C 1
ATOM 686 O O . ASP A 1 85 ? -1.847 -2.195 -11.659 1.00 84.44 85 ASP A O 1
ATOM 690 N N . TYR A 1 86 ? -0.685 -0.392 -11.018 1.00 83.12 86 TYR A N 1
ATOM 691 C CA . TYR A 1 86 ? -0.209 -0.024 -12.337 1.00 83.12 86 TYR A CA 1
ATOM 692 C C . TYR A 1 86 ? 1.299 -0.210 -12.384 1.00 83.12 86 TYR A C 1
ATOM 694 O O . TYR A 1 86 ? 2.032 0.482 -11.686 1.00 83.12 86 TYR A O 1
ATOM 702 N N . THR A 1 87 ? 1.770 -1.115 -13.232 1.00 83.25 87 THR A N 1
ATOM 703 C CA . THR A 1 87 ? 3.196 -1.323 -13.480 1.00 83.25 87 THR A CA 1
ATOM 704 C C . THR A 1 87 ? 3.526 -0.841 -14.880 1.00 83.25 87 THR A C 1
ATOM 706 O O . THR A 1 87 ? 2.963 -1.348 -15.847 1.00 83.25 87 THR A O 1
ATOM 709 N N . LYS A 1 88 ? 4.502 0.056 -15.009 1.00 82.12 88 LYS A N 1
ATOM 710 C CA . LYS A 1 88 ? 5.133 0.4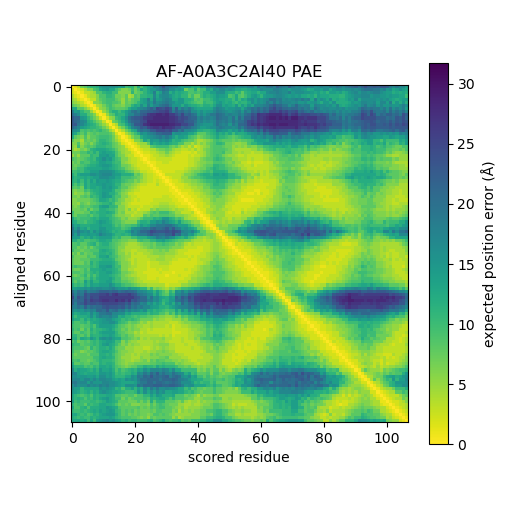14 -16.279 1.00 82.12 88 LYS A CA 1
ATOM 711 C C . LYS A 1 88 ? 6.610 0.054 -16.238 1.00 82.12 88 LYS A C 1
ATOM 713 O O . LYS A 1 88 ? 7.339 0.484 -15.348 1.00 82.12 88 LYS A O 1
ATOM 718 N N . VAL A 1 89 ? 7.059 -0.706 -17.227 1.00 80.88 89 VAL A N 1
ATOM 719 C CA . VAL A 1 89 ? 8.473 -1.016 -17.439 1.00 80.88 89 VAL A CA 1
ATOM 720 C C . VAL A 1 89 ? 8.897 -0.385 -18.755 1.00 80.88 89 VAL A C 1
ATOM 722 O O . VAL A 1 89 ? 8.253 -0.600 -19.780 1.00 80.88 89 VAL A O 1
ATOM 725 N N . ALA A 1 90 ? 9.960 0.409 -18.721 1.00 78.81 90 ALA A N 1
ATOM 726 C CA . ALA A 1 90 ? 10.554 1.026 -19.898 1.00 78.81 90 ALA A CA 1
ATOM 727 C C . ALA A 1 90 ? 12.044 0.697 -19.963 1.00 78.81 90 ALA A C 1
ATOM 729 O O . ALA A 1 90 ? 12.711 0.578 -18.933 1.00 78.81 90 ALA A O 1
ATOM 730 N N . GLU A 1 91 ? 12.569 0.556 -21.173 1.00 73.44 91 GLU A N 1
ATOM 731 C CA . GLU A 1 91 ? 14.003 0.393 -21.387 1.00 73.44 91 GLU A CA 1
ATOM 732 C C . GLU A 1 91 ? 14.741 1.720 -21.140 1.00 73.44 91 GLU A C 1
ATOM 734 O O . GLU A 1 91 ? 14.271 2.793 -21.514 1.00 73.44 91 GLU A O 1
ATOM 739 N N . SER A 1 92 ? 15.915 1.662 -20.507 1.00 67.81 92 SER A N 1
ATOM 740 C CA . SER A 1 92 ? 16.708 2.854 -20.174 1.00 67.81 92 SER A CA 1
ATOM 741 C C . SER A 1 92 ? 17.310 3.538 -21.407 1.00 67.81 92 SER A C 1
ATOM 743 O O . SER A 1 92 ? 17.573 4.736 -21.365 1.00 67.81 92 SER A O 1
ATOM 745 N N . ILE A 1 93 ? 17.559 2.783 -22.486 1.00 68.25 93 ILE A N 1
ATOM 746 C CA . ILE A 1 93 ? 18.216 3.268 -23.714 1.00 68.25 93 ILE A CA 1
ATOM 747 C C . ILE A 1 93 ? 17.186 3.766 -24.735 1.00 68.25 93 ILE A C 1
ATOM 749 O O . ILE A 1 93 ? 17.430 4.763 -25.411 1.00 68.25 93 ILE A O 1
ATOM 753 N N . ASN A 1 94 ? 16.030 3.102 -24.827 1.00 70.38 94 ASN A N 1
ATOM 754 C CA . ASN A 1 94 ? 14.923 3.518 -25.681 1.00 70.38 94 ASN A CA 1
ATOM 755 C C . ASN A 1 94 ? 13.618 3.618 -24.867 1.00 70.38 94 ASN A C 1
ATOM 757 O O . ASN A 1 94 ? 12.902 2.625 -24.733 1.00 70.38 94 ASN A O 1
ATOM 761 N N . PRO A 1 95 ? 13.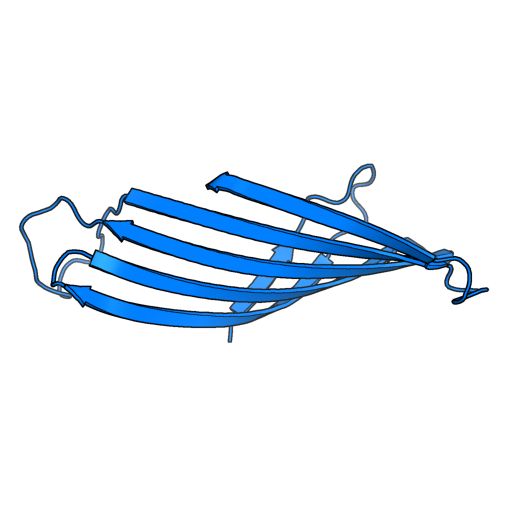275 4.815 -24.356 1.00 67.31 95 PRO A N 1
ATOM 762 C CA . PRO A 1 95 ? 12.055 5.038 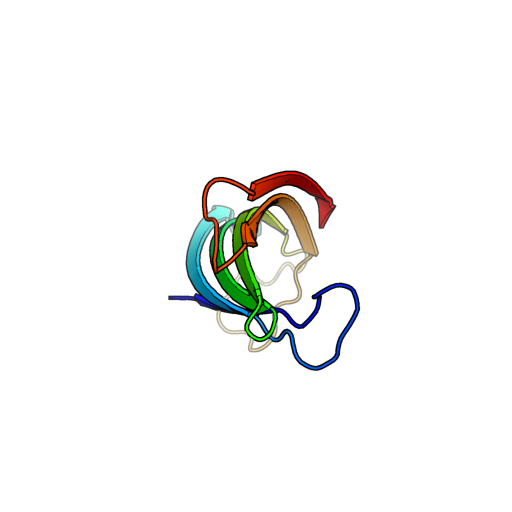-23.582 1.00 67.31 95 PRO A CA 1
ATOM 763 C C . PRO A 1 95 ? 10.751 4.751 -24.345 1.00 67.31 95 PRO A C 1
ATOM 765 O O . PRO A 1 95 ? 9.708 4.592 -23.709 1.00 67.31 95 PRO A O 1
ATOM 768 N N . GLU A 1 96 ? 10.786 4.684 -25.683 1.00 70.31 96 GLU A N 1
ATOM 769 C CA . GLU A 1 96 ? 9.625 4.305 -26.502 1.00 70.31 96 GLU A CA 1
ATOM 770 C C . GLU A 1 96 ? 9.312 2.807 -26.385 1.00 70.31 96 GLU A C 1
ATOM 772 O O . GLU A 1 96 ? 8.154 2.401 -26.503 1.00 70.31 96 GLU A O 1
ATOM 777 N N . ASN A 1 97 ? 10.318 1.981 -26.071 1.00 74.31 97 ASN A N 1
ATOM 778 C CA . ASN A 1 97 ? 10.131 0.570 -25.762 1.00 74.31 97 ASN A CA 1
ATOM 779 C C . ASN A 1 97 ? 9.644 0.419 -24.315 1.00 74.31 97 ASN A C 1
ATOM 781 O O . ASN A 1 97 ? 10.420 0.204 -23.377 1.00 74.31 97 ASN A O 1
ATOM 785 N N . SER A 1 98 ? 8.334 0.576 -24.131 1.00 78.94 98 SER A N 1
ATOM 786 C CA . SER A 1 98 ? 7.685 0.415 -22.834 1.00 78.94 98 SER A CA 1
ATOM 787 C C . SER A 1 98 ? 6.495 -0.536 -22.892 1.00 78.94 98 SER A C 1
ATOM 789 O O . SER A 1 98 ? 5.810 -0.673 -23.907 1.00 78.94 98 SER A O 1
ATOM 791 N N . LYS A 1 99 ? 6.264 -1.222 -21.774 1.00 81.62 99 LYS A N 1
ATOM 792 C CA . LYS A 1 99 ? 5.100 -2.074 -21.544 1.00 81.62 99 LYS A CA 1
ATOM 793 C C . LYS A 1 99 ? 4.475 -1.700 -20.216 1.00 81.62 99 LYS A C 1
ATOM 795 O O . LYS A 1 99 ? 5.173 -1.558 -19.211 1.00 81.62 99 LYS A O 1
ATOM 800 N N . ASP A 1 100 ? 3.162 -1.572 -20.219 1.00 84.12 100 ASP A N 1
ATOM 801 C CA . ASP A 1 100 ? 2.369 -1.310 -19.037 1.00 84.12 100 ASP A CA 1
ATOM 802 C C . ASP A 1 100 ? 1.393 -2.454 -18.752 1.00 84.12 100 ASP A C 1
ATOM 804 O O . ASP A 1 100 ? 0.995 -3.218 -19.636 1.00 84.12 100 ASP A 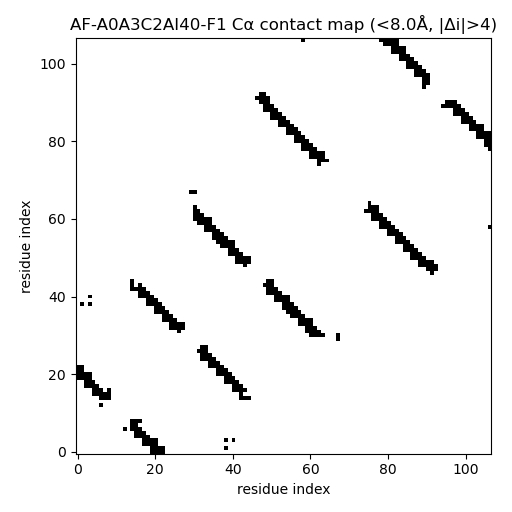O 1
ATOM 808 N N . ARG A 1 101 ? 1.050 -2.612 -17.475 1.00 83.25 101 ARG A N 1
ATOM 809 C CA . ARG A 1 101 ? 0.081 -3.595 -17.008 1.00 83.25 101 ARG A CA 1
ATOM 810 C C . ARG A 1 101 ? -0.699 -3.030 -15.836 1.00 83.25 101 ARG A C 1
ATOM 812 O O . ARG A 1 101 ? -0.113 -2.628 -14.834 1.00 83.25 101 ARG A O 1
ATOM 819 N N . TRP A 1 102 ? -2.018 -3.099 -15.952 1.00 82.25 102 TRP A N 1
ATOM 820 C CA . TRP A 1 102 ? -2.937 -2.905 -14.841 1.00 82.25 102 TRP A CA 1
ATOM 821 C C . TRP A 1 102 ? -3.258 -4.249 -14.199 1.00 82.25 102 TRP A C 1
ATOM 823 O O . TRP A 1 102 ? -3.497 -5.239 -14.891 1.00 82.25 102 TRP A O 1
ATOM 833 N N . SER A 1 103 ? -3.257 -4.277 -12.877 1.00 82.44 103 SER A N 1
ATOM 834 C CA . SER A 1 103 ? -3.666 -5.418 -12.074 1.00 82.44 103 SER A CA 1
ATOM 835 C C . SER A 1 103 ? -4.560 -4.938 -10.942 1.00 82.44 103 SER A C 1
ATOM 837 O O . SER A 1 103 ? -4.444 -3.810 -10.467 1.00 82.44 103 SER A O 1
ATOM 839 N N . SER A 1 104 ? -5.459 -5.807 -10.510 1.00 85.00 104 SER A N 1
ATOM 840 C CA . SER A 1 104 ? -6.286 -5.599 -9.333 1.00 85.00 104 SER A CA 1
ATOM 841 C C . SER A 1 104 ? -6.062 -6.736 -8.352 1.00 85.00 104 SER A C 1
ATOM 843 O O . SER A 1 104 ? -5.927 -7.894 -8.752 1.00 85.00 104 SER A O 1
ATOM 845 N N . ALA A 1 105 ? -6.025 -6.410 -7.068 1.00 82.00 105 ALA A N 1
ATOM 846 C CA . ALA A 1 105 ? -5.960 -7.394 -6.006 1.00 82.00 105 ALA A CA 1
ATOM 847 C C . ALA A 1 105 ? -6.919 -7.019 -4.873 1.00 82.00 105 ALA A C 1
ATOM 849 O O . ALA A 1 105 ? -7.277 -5.859 -4.668 1.00 82.00 105 ALA A O 1
ATOM 850 N N . ILE A 1 106 ? -7.382 -8.047 -4.172 1.00 81.31 106 ILE A N 1
ATOM 851 C CA . ILE A 1 106 ? -8.269 -7.935 -3.017 1.00 81.31 106 ILE A CA 1
ATOM 852 C C . ILE A 1 106 ? -7.452 -8.366 -1.805 1.00 81.31 106 ILE A C 1
ATOM 854 O O . ILE A 1 106 ? -6.715 -9.351 -1.880 1.00 81.31 106 ILE A O 1
ATOM 858 N N . GLN A 1 107 ? -7.570 -7.611 -0.721 1.00 69.19 107 GLN A N 1
ATOM 859 C CA . GLN A 1 107 ? -6.806 -7.775 0.515 1.00 69.19 107 GLN A CA 1
ATOM 860 C C . GLN A 1 107 ? -7.726 -7.778 1.727 1.00 69.19 107 GLN A C 1
ATOM 862 O O . GLN A 1 107 ? -8.772 -7.098 1.655 1.00 69.19 107 GLN A O 1
#

Sequence (107 aa):
MRTTISTFNHGSWQGTSVGAGGQFRLQVHDRINMEFFADYLTSQIGKTGNRQDAHIGWSVMYYPLKDKTFTKFLKPYLVMGHCFDYTKVAESINPENSKDRWSSAIQ

Nearest PDB structures (foldseek):
  1bxw-assembly1_A  TM=6.253E-01  e=8.659E-02  Escherichia coli BL21(DE3)

Foldseek 3Di:
DDWDWDCPDPDDSQWTWIWDKDKDWDDPDLFKIKIWMWIWTWTDPPQWKIKIKIKTKMKIWGQPDPDSDPPDPDTDTDIKMKMKIKMKMATPVDRVRIDIDIDMDID